Protein AF-A0A2D4SC69-F1 (afdb_monomer_lite)

Sequence (168 aa):
METDSQPELHLDPESLDPQALAPQTYHKVVSPALKVCADVAAERNDPTLAADMPSMLALVHVIEFFRELHDETDAEQEERLRQAAASACVMVLRESGLDDNATGQCLAALEAAYAQLATHDVFSSARYALTEAWDLLNQDRREPALETIKGAVVRIVMAIDAWQEKRH

Secondary structure (DSSP, 8-state):
------------TTT--TT-S-HHHIIIIIHHHHHHHHHHHHHTT-SSGGG-HHHHHHHHHHHHHHHHH-----HHHHHHHHTHHHHHHHHHHHHTT--HHHHHHHHHHHHHHHHHHHHTTTTGGGHHHHHHHHHHHHTT-HHHHHHHHHHHHHHHHHHHHHHHHTT-

Structure (mmCIF, N/CA/C/O backbone):
data_AF-A0A2D4SC69-F1
#
_entry.id   AF-A0A2D4SC69-F1
#
loop_
_atom_site.group_PDB
_atom_site.id
_atom_site.type_symbol
_atom_site.label_atom_id
_atom_site.label_alt_id
_atom_site.label_comp_id
_atom_site.label_asym_id
_atom_site.label_entity_id
_atom_site.label_seq_id
_atom_site.pdbx_PDB_ins_code
_atom_site.Cartn_x
_atom_site.Cartn_y
_atom_site.Cartn_z
_atom_site.occupancy
_atom_site.B_iso_or_equiv
_atom_site.auth_seq_id
_atom_site.auth_comp_id
_atom_site.auth_asym_id
_atom_site.auth_atom_id
_atom_site.pdbx_PDB_model_num
ATOM 1 N N . MET A 1 1 ? 21.414 -37.587 6.261 1.00 41.34 1 MET A N 1
ATOM 2 C CA . MET A 1 1 ? 21.523 -36.174 5.860 1.00 41.34 1 MET A CA 1
ATOM 3 C C . MET A 1 1 ? 20.093 -35.721 5.674 1.00 41.34 1 MET A C 1
ATOM 5 O O . MET A 1 1 ? 19.516 -35.951 4.622 1.00 41.34 1 MET A O 1
ATOM 9 N N . GLU A 1 2 ? 19.475 -35.309 6.775 1.00 37.25 2 GLU A N 1
ATOM 10 C CA . GLU A 1 2 ? 18.105 -34.804 6.786 1.00 37.25 2 GLU A CA 1
ATOM 11 C C . GLU A 1 2 ? 18.153 -33.415 6.153 1.00 37.25 2 GLU A C 1
ATOM 13 O O . GLU A 1 2 ? 18.742 -32.492 6.711 1.00 37.25 2 GLU A O 1
ATOM 18 N N . THR A 1 3 ? 17.658 -33.297 4.925 1.00 40.56 3 THR A N 1
ATOM 19 C CA . THR A 1 3 ? 17.346 -31.999 4.333 1.00 40.56 3 THR A CA 1
ATOM 20 C C . THR A 1 3 ? 16.084 -31.500 5.008 1.00 40.56 3 THR A C 1
ATOM 22 O O . THR A 1 3 ? 14.990 -31.990 4.744 1.00 40.56 3 THR A O 1
ATOM 25 N N . ASP A 1 4 ? 16.300 -30.568 5.926 1.00 41.34 4 ASP A N 1
ATOM 26 C CA . ASP A 1 4 ? 15.306 -29.716 6.556 1.00 41.34 4 ASP A CA 1
ATOM 27 C C . ASP A 1 4 ? 14.645 -28.879 5.447 1.00 41.34 4 ASP A C 1
ATOM 29 O O . ASP A 1 4 ? 15.191 -27.879 4.975 1.00 41.34 4 ASP A O 1
ATOM 33 N N . SER A 1 5 ? 13.529 -29.376 4.912 1.00 43.94 5 SER A N 1
ATOM 34 C CA . SER A 1 5 ? 12.699 -28.640 3.964 1.00 43.94 5 SER A CA 1
ATOM 35 C C . SER A 1 5 ? 12.002 -27.527 4.734 1.00 43.94 5 SER A C 1
ATOM 37 O O . SER A 1 5 ? 11.002 -27.760 5.412 1.00 43.94 5 SER A O 1
ATOM 39 N N . GLN A 1 6 ? 12.556 -26.319 4.647 1.00 42.53 6 GLN A N 1
ATOM 40 C CA . GLN A 1 6 ? 11.872 -25.107 5.082 1.00 42.53 6 GLN A CA 1
ATOM 41 C C . GLN A 1 6 ? 10.490 -25.060 4.408 1.00 42.53 6 GLN A C 1
ATOM 43 O O . GLN A 1 6 ? 10.406 -25.343 3.210 1.00 42.53 6 GLN A O 1
ATOM 48 N N . PRO A 1 7 ? 9.407 -24.727 5.130 1.00 40.19 7 PRO A N 1
ATOM 49 C CA . PRO A 1 7 ? 8.132 -24.486 4.486 1.00 40.19 7 PRO A CA 1
ATOM 50 C C . PRO A 1 7 ? 8.289 -23.205 3.667 1.00 40.19 7 PRO A C 1
ATOM 52 O O . PRO A 1 7 ? 8.353 -22.107 4.221 1.00 40.19 7 PRO A O 1
ATOM 55 N N . GLU A 1 8 ? 8.411 -23.346 2.348 1.00 43.16 8 GLU A N 1
ATOM 56 C CA . GLU A 1 8 ? 8.122 -22.250 1.434 1.00 43.16 8 GLU A CA 1
ATOM 57 C C . GLU A 1 8 ? 6.691 -21.820 1.760 1.00 43.16 8 GLU A C 1
ATOM 59 O O . GLU A 1 8 ? 5.743 -22.583 1.567 1.00 43.16 8 GLU A O 1
ATOM 64 N N . LEU A 1 9 ? 6.543 -20.631 2.344 1.00 41.53 9 LEU A N 1
ATOM 65 C CA . LEU A 1 9 ? 5.269 -19.937 2.502 1.00 41.53 9 LEU A CA 1
ATOM 66 C C . LEU A 1 9 ? 4.789 -19.551 1.097 1.00 41.53 9 LEU A C 1
ATOM 68 O O . LEU A 1 9 ? 4.778 -18.390 0.711 1.00 41.53 9 LEU A O 1
ATOM 72 N N . HIS A 1 10 ? 4.455 -20.555 0.290 1.00 44.06 10 HIS A N 1
ATOM 73 C CA . HIS A 1 10 ? 3.708 -20.370 -0.931 1.00 44.06 10 HIS A CA 1
ATOM 74 C C . HIS A 1 10 ? 2.288 -20.042 -0.489 1.00 44.06 10 HIS A C 1
ATOM 76 O O . HIS A 1 10 ? 1.506 -20.929 -0.149 1.00 44.06 10 HIS A O 1
ATOM 82 N N . LEU A 1 11 ? 1.991 -18.746 -0.412 1.00 52.28 11 LEU A N 1
ATOM 83 C CA . LEU A 1 11 ? 0.623 -18.277 -0.283 1.00 52.28 11 LEU A CA 1
ATOM 84 C C . LEU A 1 11 ? -0.142 -18.803 -1.493 1.00 52.28 11 LEU A C 1
ATOM 86 O O . LEU A 1 11 ? 0.149 -18.433 -2.631 1.00 52.28 11 LEU A O 1
ATOM 90 N N . ASP A 1 12 ? -1.073 -19.715 -1.240 1.00 57.56 12 ASP A N 1
ATOM 91 C CA . ASP A 1 12 ? -1.969 -20.212 -2.266 1.00 57.56 12 ASP A CA 1
ATOM 92 C C . ASP A 1 12 ? -2.923 -19.067 -2.646 1.00 57.56 12 ASP A C 1
ATOM 94 O O . ASP A 1 12 ? -3.719 -18.644 -1.798 1.00 57.56 12 ASP A O 1
ATOM 98 N N . PRO A 1 13 ? -2.872 -18.529 -3.878 1.00 56.97 13 PRO A N 1
ATOM 99 C CA . PRO A 1 13 ? -3.760 -17.451 -4.301 1.00 56.97 13 PRO A CA 1
ATOM 100 C C . PRO A 1 13 ? -5.245 -17.857 -4.275 1.00 56.97 13 PRO A C 1
ATOM 102 O O . PRO A 1 13 ? -6.112 -16.981 -4.319 1.00 56.97 13 PRO A O 1
ATOM 105 N N . GLU A 1 14 ? -5.573 -19.152 -4.198 1.00 55.75 14 GLU A N 1
ATOM 106 C CA . GLU A 1 14 ? -6.941 -19.640 -3.970 1.00 55.75 14 GLU A CA 1
ATOM 107 C C . GLU A 1 14 ? -7.416 -19.444 -2.520 1.00 55.75 14 GLU A C 1
ATOM 109 O O . GLU A 1 14 ? -8.617 -19.336 -2.277 1.00 55.75 14 GLU A O 1
ATOM 114 N N . SER A 1 15 ? -6.494 -19.360 -1.555 1.00 58.38 15 SER A N 1
ATOM 115 C CA . SER A 1 15 ? -6.802 -19.175 -0.127 1.00 58.38 15 SER A CA 1
ATOM 116 C C . SER A 1 15 ? -7.000 -17.713 0.287 1.00 58.38 15 SER A C 1
ATOM 118 O O . SER A 1 15 ? -7.529 -17.440 1.366 1.00 58.38 15 SER A O 1
ATOM 120 N N . LEU A 1 16 ? -6.599 -16.772 -0.571 1.00 60.94 16 LEU A N 1
ATOM 121 C CA . LEU A 1 16 ? -6.682 -15.338 -0.316 1.00 60.94 16 LEU A CA 1
ATOM 122 C C . LEU A 1 16 ? -8.053 -14.809 -0.758 1.00 60.94 16 LEU A C 1
ATOM 124 O O . LEU A 1 16 ? -8.309 -14.647 -1.952 1.00 60.94 16 LEU A O 1
ATOM 128 N N . ASP A 1 17 ? -8.929 -14.524 0.209 1.00 64.81 17 ASP A N 1
ATOM 129 C CA . ASP A 1 17 ? -10.219 -13.868 -0.025 1.00 64.81 17 ASP A CA 1
ATOM 130 C C . ASP A 1 17 ? -10.124 -12.360 0.301 1.00 64.81 17 ASP A C 1
ATOM 132 O O . ASP A 1 17 ? -10.029 -11.984 1.475 1.00 64.81 17 ASP A O 1
ATOM 136 N N . PRO A 1 18 ? -10.199 -11.464 -0.706 1.00 53.44 18 PRO A N 1
ATOM 137 C CA . PRO A 1 18 ? -10.179 -10.013 -0.503 1.00 53.44 18 PRO A CA 1
ATOM 138 C C . PRO A 1 18 ? -11.332 -9.492 0.371 1.00 53.44 18 PRO A C 1
ATOM 140 O O . PRO A 1 18 ? -11.241 -8.386 0.906 1.00 53.44 18 PRO A O 1
ATOM 143 N N . GLN A 1 19 ? -12.415 -10.266 0.520 1.00 60.69 19 GLN A N 1
ATOM 144 C CA . GLN A 1 19 ? -13.571 -9.947 1.364 1.00 60.69 19 GLN A CA 1
ATOM 145 C C . GLN A 1 19 ? -13.492 -10.559 2.768 1.00 60.69 19 GLN A C 1
ATOM 147 O O . GLN A 1 19 ? -14.420 -10.389 3.559 1.00 60.69 19 GLN A O 1
ATOM 152 N N . ALA A 1 20 ? -12.391 -11.232 3.113 1.00 75.88 20 ALA A N 1
ATOM 153 C CA . ALA A 1 20 ? -12.230 -11.840 4.427 1.00 75.88 20 ALA A CA 1
ATOM 154 C C . ALA A 1 20 ? -12.174 -10.794 5.554 1.00 75.88 20 ALA A C 1
ATOM 156 O O . ALA A 1 20 ? -12.596 -11.069 6.679 1.00 75.88 20 ALA A O 1
ATOM 157 N N . LEU A 1 21 ? -11.664 -9.592 5.280 1.00 84.69 21 LEU A N 1
ATOM 158 C CA . LEU A 1 21 ? -11.556 -8.534 6.283 1.00 84.69 21 LEU A CA 1
ATOM 159 C C . LEU A 1 21 ? -12.918 -7.969 6.684 1.00 84.69 21 LEU A C 1
ATOM 161 O O . LEU A 1 21 ? -13.789 -7.729 5.845 1.00 84.69 21 LEU A O 1
ATOM 165 N N . ALA A 1 22 ? -13.058 -7.640 7.969 1.00 88.06 22 ALA A N 1
ATOM 166 C CA . ALA A 1 22 ? -14.168 -6.831 8.444 1.00 88.06 22 ALA A CA 1
ATOM 167 C C . ALA A 1 22 ? -14.296 -5.557 7.577 1.00 88.06 22 ALA A C 1
ATOM 169 O O . ALA A 1 22 ? -13.291 -4.876 7.338 1.00 88.06 22 ALA A O 1
ATOM 170 N N . PRO A 1 23 ? -15.510 -5.173 7.129 1.00 88.50 23 PRO A N 1
ATOM 171 C CA . PRO A 1 23 ? -15.680 -4.068 6.182 1.00 88.50 23 PRO A CA 1
ATOM 172 C C . PRO A 1 23 ? -15.049 -2.751 6.643 1.00 88.50 23 PRO A C 1
ATOM 174 O O . PRO A 1 23 ? -14.522 -1.990 5.835 1.00 88.50 23 PRO A O 1
ATOM 177 N N . GLN A 1 24 ? -15.075 -2.477 7.950 1.00 88.94 24 GLN A N 1
ATOM 178 C CA . GLN A 1 24 ? -14.466 -1.275 8.520 1.00 88.94 24 GLN A CA 1
ATOM 179 C C . GLN A 1 24 ? -12.939 -1.292 8.371 1.00 88.94 24 GLN A C 1
ATOM 181 O O . GLN A 1 24 ? -12.364 -0.300 7.925 1.00 88.94 24 GLN A O 1
ATOM 186 N N . THR A 1 25 ? -12.301 -2.425 8.670 1.00 92.12 25 THR A N 1
ATOM 187 C CA . THR A 1 25 ? -10.857 -2.631 8.507 1.00 92.12 25 THR A CA 1
ATOM 188 C C . THR A 1 25 ? -10.464 -2.532 7.038 1.00 92.12 25 THR A C 1
ATOM 190 O O . THR A 1 25 ? -9.556 -1.775 6.696 1.00 92.12 25 THR A O 1
ATOM 193 N N . TYR A 1 26 ? -11.216 -3.177 6.141 1.00 93.06 26 TYR A N 1
ATOM 194 C CA . TYR A 1 26 ? -10.992 -3.073 4.698 1.00 93.06 26 TYR A CA 1
ATOM 195 C C . TYR A 1 26 ? -11.072 -1.622 4.195 1.00 93.06 26 TYR A C 1
ATOM 197 O O . TYR A 1 26 ? -10.166 -1.143 3.509 1.00 93.06 26 TYR A O 1
ATOM 205 N N . HIS A 1 27 ? -12.127 -0.887 4.562 1.00 91.62 27 HIS A N 1
ATOM 206 C CA . HIS A 1 27 ? -12.322 0.501 4.132 1.00 91.62 27 HIS A CA 1
ATOM 207 C C . HIS A 1 27 ? -11.320 1.491 4.728 1.00 91.62 27 HIS A C 1
ATOM 209 O O . HIS A 1 27 ? -11.201 2.607 4.221 1.00 91.62 27 HIS A O 1
ATOM 215 N N . LYS A 1 28 ? -10.613 1.099 5.786 1.00 93.12 28 LYS A N 1
ATOM 216 C CA . LYS A 1 28 ? -9.615 1.928 6.457 1.00 93.12 28 LYS A CA 1
ATOM 217 C C . LYS A 1 28 ? -8.189 1.610 6.011 1.00 93.12 28 LYS A C 1
ATOM 219 O O . LYS A 1 28 ? -7.402 2.530 5.845 1.00 93.12 28 LYS A O 1
ATOM 224 N N . VAL A 1 29 ? -7.867 0.335 5.797 1.00 94.75 29 VAL A N 1
ATOM 225 C CA . VAL A 1 29 ? -6.504 -0.129 5.494 1.00 94.75 29 VAL A CA 1
ATOM 226 C C . VAL A 1 29 ? -6.298 -0.329 3.992 1.00 94.75 29 VAL A C 1
ATOM 228 O O . VAL A 1 29 ? -5.374 0.230 3.411 1.00 94.75 29 VAL A O 1
ATOM 231 N N . VAL A 1 30 ? -7.176 -1.096 3.344 1.00 95.88 30 VAL A N 1
ATOM 232 C CA . VAL A 1 30 ? -6.940 -1.611 1.984 1.00 95.88 30 VAL A CA 1
ATOM 233 C C . VAL A 1 30 ? -7.525 -0.691 0.916 1.00 95.88 30 VAL A C 1
ATOM 235 O O . VAL A 1 30 ? -6.835 -0.274 -0.012 1.00 95.88 30 VAL A O 1
ATOM 238 N N . SER A 1 31 ? -8.799 -0.319 1.060 1.00 95.44 31 SER A N 1
ATOM 239 C CA . SER A 1 31 ? -9.522 0.498 0.080 1.00 95.44 31 SER A CA 1
ATOM 240 C C . SER A 1 31 ? -8.850 1.841 -0.264 1.00 95.44 31 SER A C 1
ATOM 242 O O . SER A 1 31 ? -8.764 2.145 -1.457 1.00 95.44 31 SER A O 1
ATOM 244 N N . PRO A 1 32 ? -8.375 2.661 0.700 1.00 96.81 32 PRO A N 1
ATOM 245 C CA . PRO A 1 32 ? -7.740 3.932 0.360 1.00 96.81 32 PRO A CA 1
ATOM 246 C C . PRO A 1 32 ? -6.384 3.732 -0.328 1.00 96.81 32 PRO A C 1
ATOM 248 O O . PRO A 1 32 ? -6.067 4.480 -1.252 1.00 96.81 32 PRO A O 1
ATOM 251 N N . ALA A 1 33 ? -5.622 2.705 0.065 1.00 97.62 33 ALA A N 1
ATOM 252 C CA . ALA A 1 33 ? -4.347 2.365 -0.558 1.00 97.62 33 ALA A CA 1
ATOM 253 C C . ALA A 1 33 ? -4.535 1.945 -2.023 1.00 97.62 33 ALA A C 1
ATOM 255 O O . ALA A 1 33 ? -3.883 2.502 -2.904 1.00 97.62 33 ALA A O 1
ATOM 256 N N . LEU A 1 34 ? -5.483 1.036 -2.290 1.00 96.75 34 LEU A N 1
ATOM 257 C CA . LEU A 1 34 ? -5.836 0.594 -3.643 1.00 96.75 34 LEU A CA 1
ATOM 258 C C . LEU A 1 34 ? -6.223 1.760 -4.544 1.00 96.75 34 LEU A C 1
ATOM 260 O O . LEU A 1 34 ? -5.674 1.904 -5.633 1.00 96.75 34 LEU A O 1
ATOM 264 N N . LYS A 1 35 ? -7.151 2.602 -4.072 1.00 96.75 35 LYS A N 1
ATOM 265 C CA . LYS A 1 35 ? -7.624 3.758 -4.832 1.00 96.75 35 LYS A CA 1
ATOM 266 C C . LYS A 1 35 ? -6.459 4.658 -5.235 1.00 96.75 35 LYS A C 1
ATOM 268 O O . LYS A 1 35 ? -6.291 4.958 -6.409 1.00 96.75 35 LYS A O 1
ATOM 273 N N . VAL A 1 36 ? -5.654 5.068 -4.259 1.00 98.06 36 VAL A N 1
ATOM 274 C CA . VAL A 1 36 ? -4.574 6.024 -4.501 1.00 98.06 36 VAL A CA 1
ATOM 275 C C . VAL A 1 36 ? -3.479 5.432 -5.384 1.00 98.06 36 VAL A C 1
ATOM 277 O O . VAL A 1 36 ? -2.988 6.124 -6.270 1.00 98.06 36 VAL A O 1
ATOM 280 N N . CYS A 1 37 ? -3.092 4.172 -5.176 1.00 97.88 37 CYS A N 1
ATOM 281 C CA . CYS A 1 37 ? -2.063 3.551 -6.009 1.00 97.88 37 CYS A CA 1
ATOM 282 C C . CYS A 1 37 ? -2.544 3.384 -7.454 1.00 97.88 37 CYS A C 1
ATOM 284 O O . CYS A 1 37 ? -1.773 3.638 -8.374 1.00 97.88 37 CYS A O 1
ATOM 286 N N . ALA A 1 38 ? -3.817 3.036 -7.668 1.00 96.12 38 ALA A N 1
ATOM 287 C CA . ALA A 1 38 ? -4.401 2.992 -9.006 1.00 96.12 38 ALA A CA 1
ATOM 288 C C . ALA A 1 38 ? -4.432 4.378 -9.673 1.00 96.12 38 ALA A C 1
ATOM 290 O O . ALA A 1 38 ? -4.071 4.492 -10.844 1.00 96.12 38 ALA A O 1
ATOM 291 N N . ASP A 1 39 ? -4.796 5.430 -8.929 1.00 96.00 39 ASP A N 1
ATOM 292 C CA . ASP A 1 39 ? -4.779 6.810 -9.428 1.00 96.00 39 ASP A CA 1
ATOM 293 C C . ASP A 1 39 ? -3.350 7.242 -9.824 1.00 96.00 39 ASP A C 1
ATOM 295 O O . ASP A 1 39 ? -3.149 7.814 -10.894 1.00 96.00 39 ASP A O 1
ATOM 299 N N . VAL A 1 40 ? -2.339 6.928 -9.003 1.00 96.75 40 VAL A N 1
ATOM 300 C CA . VAL A 1 40 ? -0.930 7.257 -9.292 1.00 96.75 40 VAL A CA 1
ATOM 301 C C . VAL A 1 40 ? -0.385 6.463 -10.484 1.00 96.75 40 VAL A C 1
ATOM 303 O O . VAL A 1 40 ? 0.307 7.041 -11.321 1.00 96.75 40 VAL A O 1
ATOM 306 N N . ALA A 1 41 ? -0.722 5.176 -10.609 1.00 95.69 41 ALA A N 1
ATOM 307 C CA . ALA A 1 41 ? -0.351 4.373 -11.776 1.00 95.69 41 ALA A CA 1
ATOM 308 C C . ALA A 1 41 ? -0.929 4.966 -13.073 1.00 95.69 41 ALA A C 1
ATOM 310 O O . ALA A 1 41 ? -0.214 5.143 -14.061 1.00 95.69 41 ALA A O 1
ATOM 311 N N . ALA A 1 42 ? -2.203 5.376 -13.048 1.00 93.81 42 ALA A N 1
ATOM 312 C CA . ALA A 1 42 ? -2.840 6.034 -14.186 1.00 93.81 42 ALA A CA 1
ATOM 313 C C . ALA A 1 42 ? -2.153 7.365 -14.554 1.00 93.81 42 ALA A C 1
ATOM 315 O O . ALA A 1 42 ? -1.965 7.666 -15.734 1.00 93.81 42 ALA A O 1
ATOM 316 N N . GLU A 1 43 ? -1.723 8.151 -13.561 1.00 93.94 43 GLU A N 1
ATOM 317 C CA . GLU A 1 43 ? -0.967 9.398 -13.771 1.00 93.94 43 GLU A CA 1
ATOM 318 C C . GLU A 1 43 ? 0.425 9.172 -14.383 1.00 93.94 43 GLU A C 1
ATOM 320 O O . GLU A 1 43 ? 0.971 10.072 -15.027 1.00 93.94 43 GLU A O 1
ATOM 325 N N . ARG A 1 44 ? 0.989 7.969 -14.234 1.00 90.81 44 ARG A N 1
ATOM 326 C CA . ARG A 1 44 ? 2.283 7.567 -14.809 1.00 90.81 44 ARG A CA 1
ATOM 327 C C . ARG A 1 44 ? 2.190 7.045 -16.245 1.00 90.81 44 ARG A C 1
ATOM 329 O O . ARG A 1 44 ? 3.220 6.750 -16.845 1.00 90.81 44 ARG A O 1
ATOM 336 N N . ASN A 1 45 ? 0.999 7.087 -16.849 1.00 85.75 45 ASN A N 1
ATOM 337 C CA . ASN A 1 45 ? 0.663 6.563 -18.181 1.00 85.75 45 ASN A CA 1
ATOM 338 C C . ASN A 1 45 ? 0.584 5.033 -18.268 1.00 85.75 45 ASN A C 1
ATOM 340 O O . ASN A 1 45 ? 0.554 4.496 -19.379 1.00 85.75 45 ASN A O 1
ATOM 344 N N . ASP A 1 46 ? 0.491 4.337 -17.136 1.00 79.75 46 ASP A N 1
ATOM 345 C CA . ASP A 1 46 ? 0.197 2.911 -17.127 1.00 79.75 46 ASP A CA 1
ATOM 346 C C . ASP A 1 46 ? -1.322 2.678 -17.128 1.00 79.75 46 ASP A C 1
ATOM 348 O O . ASP A 1 46 ? -2.056 3.296 -16.353 1.00 79.75 46 ASP A O 1
ATOM 352 N N . PRO A 1 47 ? -1.843 1.792 -17.999 1.00 76.44 47 PRO A N 1
ATOM 353 C CA . PRO A 1 47 ? -3.285 1.624 -18.177 1.00 76.44 47 PRO A CA 1
ATOM 354 C C . PRO A 1 47 ? -3.964 0.960 -16.973 1.00 76.44 47 PRO A C 1
ATOM 356 O O . PRO A 1 47 ? -5.184 1.029 -16.843 1.00 76.44 47 PRO A O 1
ATOM 359 N N . THR A 1 48 ? -3.190 0.280 -16.123 1.00 88.38 48 THR A N 1
ATOM 360 C CA . THR A 1 48 ? -3.679 -0.448 -14.950 1.00 88.38 48 THR A CA 1
ATOM 361 C C . THR A 1 48 ? -2.628 -0.420 -13.851 1.00 88.38 48 THR A C 1
ATOM 363 O O . THR A 1 48 ? -1.434 -0.387 -14.143 1.00 88.38 48 THR A O 1
ATOM 366 N N . LEU A 1 49 ? -3.064 -0.530 -12.595 1.00 93.31 49 LEU A N 1
ATOM 367 C CA . LEU A 1 49 ? -2.153 -0.667 -11.459 1.00 93.31 49 LEU A CA 1
ATOM 368 C C . LEU A 1 49 ? -1.212 -1.874 -11.615 1.00 93.31 49 LEU A C 1
ATOM 370 O O . LEU A 1 49 ? -0.030 -1.762 -11.318 1.00 93.31 49 LEU A O 1
ATOM 374 N N . ALA A 1 50 ? -1.700 -2.991 -12.166 1.00 93.69 50 ALA A N 1
ATOM 375 C CA . ALA A 1 50 ? -0.893 -4.193 -12.387 1.00 93.69 50 ALA A CA 1
ATOM 376 C C . ALA A 1 50 ? 0.291 -3.976 -13.354 1.00 93.69 50 ALA A C 1
ATOM 378 O O . ALA A 1 50 ? 1.248 -4.747 -13.324 1.00 93.69 50 ALA A O 1
ATOM 379 N N . ALA A 1 51 ? 0.231 -2.947 -14.207 1.00 91.75 51 ALA A N 1
ATOM 380 C CA . ALA A 1 51 ? 1.294 -2.612 -15.153 1.00 91.75 51 ALA A CA 1
ATOM 381 C C . ALA A 1 51 ? 2.390 -1.709 -14.549 1.00 91.75 51 ALA A C 1
ATOM 383 O O . ALA A 1 51 ? 3.509 -1.707 -15.058 1.00 91.75 51 ALA A O 1
ATOM 384 N N . ASP A 1 52 ? 2.113 -1.003 -13.446 1.00 95.19 52 ASP A N 1
ATOM 385 C CA . ASP A 1 52 ? 3.059 -0.082 -12.802 1.00 95.19 52 ASP A CA 1
ATOM 386 C C . ASP A 1 52 ? 3.662 -0.706 -11.535 1.00 95.19 52 ASP A C 1
ATOM 388 O O . ASP A 1 52 ? 3.142 -0.578 -10.421 1.00 95.19 52 ASP A O 1
ATOM 392 N N . MET A 1 53 ? 4.791 -1.399 -11.704 1.00 94.38 53 MET A N 1
ATOM 393 C CA . MET A 1 53 ? 5.488 -2.107 -10.621 1.00 94.38 53 MET A CA 1
ATOM 394 C C . MET A 1 53 ? 5.817 -1.218 -9.403 1.00 94.38 53 MET A C 1
ATOM 396 O O . MET A 1 53 ? 5.550 -1.648 -8.278 1.00 94.38 53 MET A O 1
ATOM 400 N N . PRO A 1 54 ? 6.354 0.011 -9.558 1.00 96.38 54 PRO A N 1
ATOM 401 C CA . PRO A 1 54 ? 6.514 0.945 -8.443 1.00 96.38 54 PRO A CA 1
ATOM 402 C C . PRO A 1 54 ? 5.226 1.215 -7.657 1.00 96.38 54 PRO A C 1
ATOM 404 O O . PRO A 1 54 ? 5.269 1.235 -6.425 1.00 96.38 54 PRO A O 1
ATOM 407 N N . SER A 1 55 ? 4.080 1.368 -8.327 1.00 97.62 55 SER A N 1
ATOM 408 C CA . SER A 1 55 ? 2.796 1.578 -7.646 1.00 97.62 55 SER A CA 1
ATOM 409 C C . SER A 1 55 ? 2.256 0.305 -6.991 1.00 97.62 55 SER A C 1
ATOM 411 O O . SER A 1 55 ? 1.690 0.388 -5.903 1.00 97.62 55 SER A O 1
ATOM 413 N N . MET A 1 56 ? 2.490 -0.880 -7.568 1.00 97.62 56 MET A N 1
ATOM 414 C CA . MET A 1 56 ? 2.203 -2.161 -6.898 1.00 97.62 56 MET A CA 1
ATOM 415 C C . MET A 1 56 ? 3.024 -2.330 -5.611 1.00 97.62 56 MET A C 1
ATOM 417 O O . MET A 1 56 ? 2.504 -2.751 -4.581 1.00 97.62 56 MET A O 1
ATOM 421 N N . LEU A 1 57 ? 4.303 -1.953 -5.628 1.00 98.00 57 LEU A N 1
ATOM 422 C CA . LEU A 1 57 ? 5.162 -1.996 -4.441 1.00 98.00 57 LEU A CA 1
ATOM 423 C C . LEU A 1 57 ? 4.765 -0.937 -3.403 1.00 98.00 57 LEU A C 1
ATOM 425 O O . LEU A 1 57 ? 4.826 -1.196 -2.199 1.00 98.00 57 LEU A O 1
ATOM 429 N N . ALA A 1 58 ? 4.316 0.238 -3.853 1.00 98.06 58 ALA A N 1
ATOM 430 C CA . ALA A 1 58 ? 3.744 1.248 -2.972 1.00 98.06 58 ALA A CA 1
ATOM 431 C C . ALA A 1 58 ? 2.446 0.757 -2.309 1.00 98.06 58 ALA A C 1
ATOM 433 O O . ALA A 1 58 ? 2.271 0.982 -1.112 1.00 98.06 58 ALA A O 1
ATOM 434 N N . LEU A 1 59 ? 1.583 0.037 -3.037 1.00 98.38 59 LEU A N 1
ATOM 435 C CA . LEU A 1 59 ? 0.372 -0.580 -2.488 1.00 98.38 59 LEU A CA 1
ATOM 436 C C . LEU A 1 59 ? 0.705 -1.522 -1.327 1.00 98.38 59 LEU A C 1
ATOM 438 O O . LEU A 1 59 ? 0.126 -1.378 -0.248 1.00 98.38 59 LEU A O 1
ATOM 442 N N . VAL A 1 60 ? 1.659 -2.440 -1.532 1.00 98.06 60 VAL A N 1
ATOM 443 C CA . VAL A 1 60 ? 2.134 -3.353 -0.478 1.00 98.06 60 VAL A CA 1
ATOM 444 C C . VAL A 1 60 ? 2.607 -2.555 0.734 1.00 98.06 60 VAL A C 1
ATOM 446 O O . VAL A 1 60 ? 2.156 -2.806 1.849 1.00 98.06 60 VAL A O 1
ATOM 449 N N . HIS A 1 61 ? 3.453 -1.544 0.518 1.00 98.31 61 HIS A N 1
ATOM 450 C CA . HIS A 1 61 ? 4.003 -0.755 1.615 1.00 98.31 61 HIS A CA 1
ATOM 451 C C . HIS A 1 61 ? 2.930 -0.029 2.434 1.00 98.31 61 HIS A C 1
ATOM 453 O O . HIS A 1 61 ? 2.974 -0.055 3.661 1.00 98.31 61 HIS A O 1
ATOM 459 N N . VAL A 1 62 ? 1.967 0.623 1.775 1.00 98.44 62 VAL A N 1
ATOM 460 C CA . VAL A 1 62 ? 0.913 1.376 2.471 1.00 98.44 62 VAL A CA 1
ATOM 461 C C . VAL A 1 62 ? 0.030 0.440 3.295 1.00 98.44 62 VAL A C 1
ATOM 463 O O . VAL A 1 62 ? -0.280 0.765 4.440 1.00 98.44 62 VAL A O 1
ATOM 466 N N . ILE A 1 63 ? -0.346 -0.721 2.748 1.00 97.88 63 ILE A N 1
ATOM 467 C CA . ILE A 1 63 ? -1.169 -1.702 3.469 1.00 97.88 63 ILE A CA 1
ATOM 468 C C . ILE A 1 63 ? -0.410 -2.263 4.674 1.00 97.88 63 ILE A C 1
ATOM 470 O O . ILE A 1 63 ? -0.973 -2.295 5.766 1.00 97.88 63 ILE A O 1
ATOM 474 N N . GLU A 1 64 ? 0.859 -2.645 4.511 1.00 97.25 64 GLU A N 1
ATOM 475 C CA . GLU A 1 64 ? 1.688 -3.125 5.625 1.00 97.25 64 GLU A CA 1
ATOM 476 C C . GLU A 1 64 ? 1.855 -2.057 6.710 1.00 97.25 64 GLU A C 1
ATOM 478 O O . GLU A 1 64 ? 1.688 -2.336 7.895 1.00 97.25 64 GLU A O 1
ATOM 483 N N . PHE A 1 65 ? 2.100 -0.808 6.314 1.00 97.81 65 PHE A N 1
ATOM 484 C CA . PHE A 1 65 ? 2.244 0.295 7.256 1.00 97.81 65 PHE A CA 1
ATOM 485 C C . PHE A 1 65 ? 0.949 0.561 8.036 1.00 97.81 65 PHE A C 1
ATOM 487 O O . PHE A 1 65 ? 0.968 0.753 9.249 1.00 97.81 65 PHE A O 1
ATOM 494 N N . PHE A 1 66 ? -0.203 0.552 7.363 1.00 97.75 66 PHE A N 1
ATOM 495 C CA . PHE A 1 66 ? -1.496 0.719 8.026 1.00 97.75 66 PHE A CA 1
ATOM 496 C C . PHE A 1 66 ? -1.885 -0.483 8.878 1.00 97.75 66 PHE A C 1
ATOM 498 O O . PHE A 1 66 ? -2.486 -0.286 9.931 1.00 97.75 66 PHE A O 1
ATOM 505 N N . ARG A 1 67 ? -1.506 -1.702 8.484 1.00 95.69 67 ARG A N 1
ATOM 506 C CA . ARG A 1 67 ? -1.637 -2.890 9.330 1.00 95.69 67 ARG A CA 1
ATOM 507 C C . ARG A 1 67 ? -0.870 -2.715 10.637 1.00 95.69 67 ARG A C 1
ATOM 509 O O . ARG A 1 67 ? -1.435 -2.983 11.687 1.00 95.69 67 ARG A O 1
ATOM 516 N N . GLU A 1 68 ? 0.378 -2.252 10.589 1.00 95.50 68 GLU A N 1
ATOM 517 C CA . GLU A 1 68 ? 1.189 -2.022 11.796 1.00 95.50 68 GLU A CA 1
ATOM 518 C C . GLU A 1 68 ? 0.580 -0.976 12.743 1.00 95.50 68 GLU A C 1
ATOM 520 O O . GLU A 1 68 ? 0.782 -1.044 13.954 1.00 95.50 68 GLU A O 1
ATOM 525 N N . LEU A 1 69 ? -0.172 -0.012 12.204 1.00 95.19 69 LEU A N 1
ATOM 526 C CA . LEU A 1 69 ? -0.872 1.013 12.983 1.00 95.19 69 LEU A CA 1
ATOM 527 C C . LEU A 1 69 ? -2.284 0.603 13.424 1.00 95.19 69 LEU A C 1
ATOM 529 O O . LEU A 1 69 ? -2.916 1.320 14.209 1.00 95.19 69 LEU A O 1
ATOM 533 N N . HIS A 1 70 ? -2.805 -0.501 12.897 1.00 92.56 70 HIS A N 1
ATOM 534 C CA . HIS A 1 70 ? -4.132 -0.992 13.210 1.00 92.56 70 HIS A CA 1
ATOM 535 C C . HIS A 1 70 ? -4.079 -1.941 14.407 1.00 92.56 70 HIS A C 1
ATOM 537 O O . HIS A 1 70 ? -3.495 -3.017 14.339 1.00 92.56 70 HIS A O 1
ATOM 543 N N . ASP A 1 71 ? -4.719 -1.534 15.500 1.00 90.06 71 ASP A N 1
ATOM 544 C CA . ASP A 1 71 ? -4.852 -2.345 16.710 1.00 90.06 71 ASP A CA 1
ATOM 545 C C . ASP A 1 71 ? -6.027 -3.324 16.557 1.00 90.06 71 ASP A C 1
ATOM 547 O O . ASP A 1 71 ? -7.153 -3.033 16.967 1.00 90.06 71 ASP A O 1
ATOM 551 N N . GLU A 1 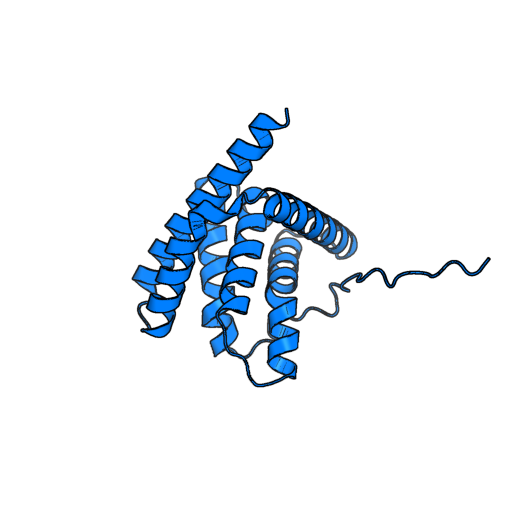72 ? -5.780 -4.449 15.880 1.00 90.50 72 GLU A N 1
ATOM 552 C CA . GLU A 1 72 ? -6.735 -5.557 15.788 1.00 90.50 72 GLU A CA 1
ATOM 553 C C . GLU A 1 72 ? -6.563 -6.502 16.981 1.00 90.50 72 GLU A C 1
ATOM 555 O O . GLU A 1 72 ? -5.464 -6.962 17.280 1.00 90.50 72 GLU A O 1
ATOM 560 N N . THR A 1 73 ? -7.669 -6.797 17.662 1.00 88.12 73 THR A N 1
ATOM 561 C CA . THR A 1 73 ? -7.687 -7.621 18.883 1.00 88.12 73 THR A CA 1
ATOM 562 C C . THR A 1 73 ? -8.293 -9.001 18.654 1.00 88.12 73 THR A C 1
ATOM 564 O O . THR A 1 73 ? -8.106 -9.902 19.475 1.00 88.12 73 THR A O 1
ATOM 567 N N . ASP A 1 74 ? -9.011 -9.182 17.545 1.00 92.19 74 ASP A N 1
ATOM 568 C CA . ASP A 1 74 ? -9.518 -10.474 17.115 1.00 92.19 74 ASP A CA 1
ATOM 569 C C . ASP A 1 74 ? -8.449 -11.235 16.317 1.00 92.19 74 ASP A C 1
ATOM 571 O O . ASP A 1 74 ? -7.984 -10.777 15.277 1.00 92.19 74 ASP A O 1
ATOM 575 N N . ALA A 1 75 ? -8.062 -12.422 16.793 1.00 90.00 75 ALA A N 1
ATOM 576 C CA . ALA A 1 75 ? -6.962 -13.191 16.206 1.00 90.00 75 ALA A CA 1
ATOM 577 C C . ALA A 1 75 ? -7.232 -13.646 14.757 1.00 90.00 75 ALA A C 1
ATOM 579 O O . ALA A 1 75 ? -6.295 -13.804 13.975 1.00 90.00 75 ALA A O 1
ATOM 580 N N . GLU A 1 76 ? -8.497 -13.869 14.390 1.00 89.19 76 GLU A N 1
ATOM 581 C CA . GLU A 1 76 ? -8.868 -14.254 13.026 1.00 89.19 76 GLU A CA 1
ATOM 582 C C . GLU A 1 76 ? -8.776 -13.051 12.081 1.00 89.19 76 GLU A C 1
ATOM 584 O O . GLU A 1 76 ? -8.233 -13.167 10.980 1.00 89.19 76 GLU A O 1
ATOM 589 N N . GLN A 1 77 ? -9.253 -11.881 12.513 1.00 90.31 77 GLN A N 1
ATOM 590 C CA . GLN A 1 77 ? -9.080 -10.637 11.764 1.00 90.31 77 GLN A CA 1
ATOM 591 C C . GLN A 1 77 ? -7.614 -10.217 11.667 1.00 90.31 77 GLN A C 1
ATOM 593 O O . GLN A 1 77 ? -7.196 -9.753 10.609 1.00 90.31 77 GLN A O 1
ATOM 598 N N . GLU A 1 78 ? -6.820 -10.418 12.719 1.00 92.00 78 GLU A N 1
ATOM 599 C CA . GLU A 1 78 ? -5.392 -10.109 12.706 1.00 92.00 78 GLU A CA 1
ATOM 600 C C . GLU A 1 78 ? -4.670 -10.930 11.628 1.00 92.00 78 GLU A C 1
ATOM 602 O O . GLU A 1 78 ? -3.900 -10.382 10.838 1.00 92.00 78 GLU A O 1
ATOM 607 N N . GLU A 1 79 ? -4.959 -12.230 11.538 1.00 90.25 79 GLU A N 1
ATOM 608 C CA . GLU A 1 79 ? -4.370 -13.096 10.516 1.00 90.25 79 GLU A CA 1
ATOM 609 C C . GLU A 1 79 ? -4.797 -12.686 9.100 1.00 90.25 79 GLU A C 1
ATOM 611 O O . GLU A 1 79 ? -3.963 -12.567 8.203 1.00 90.25 79 GLU A O 1
ATOM 616 N N . ARG A 1 80 ? -6.078 -12.367 8.900 1.00 91.69 80 ARG A N 1
ATOM 617 C CA . ARG A 1 80 ? -6.568 -11.838 7.616 1.00 91.69 80 ARG A CA 1
ATOM 618 C C . ARG A 1 80 ? -5.904 -10.514 7.252 1.00 91.69 80 ARG A C 1
ATOM 620 O O . ARG A 1 80 ? -5.614 -10.263 6.085 1.00 91.69 80 ARG A O 1
ATOM 627 N N . LEU A 1 81 ? -5.632 -9.672 8.244 1.00 92.44 81 LEU A N 1
ATOM 628 C CA . LEU A 1 81 ? -4.961 -8.398 8.041 1.00 92.44 81 LEU A CA 1
ATOM 629 C C . LEU A 1 81 ? -3.490 -8.578 7.662 1.00 92.44 81 LEU A C 1
ATOM 631 O O . LEU A 1 81 ? -3.003 -7.837 6.811 1.00 92.44 81 LEU A O 1
ATOM 635 N N . ARG A 1 82 ? -2.798 -9.587 8.207 1.00 92.31 82 ARG A N 1
ATOM 636 C CA . ARG A 1 82 ? -1.445 -9.975 7.756 1.00 92.31 82 ARG A CA 1
ATOM 637 C C . ARG A 1 82 ? -1.415 -10.395 6.289 1.00 92.31 82 ARG A C 1
ATOM 639 O O . ARG A 1 82 ? -0.411 -10.192 5.623 1.00 92.31 82 ARG A O 1
ATOM 646 N N . GLN A 1 83 ? -2.517 -10.930 5.773 1.00 92.69 83 GLN A N 1
ATOM 647 C CA . GLN A 1 83 ? -2.639 -11.361 4.380 1.00 92.69 83 GLN A CA 1
ATOM 648 C C . GLN A 1 83 ? -3.198 -10.265 3.455 1.00 92.69 83 GLN A C 1
ATOM 650 O O . GLN A 1 83 ? -3.361 -10.489 2.253 1.00 92.69 83 GLN A O 1
ATOM 655 N N . ALA A 1 84 ? -3.503 -9.074 3.982 1.00 94.00 84 ALA A N 1
ATOM 656 C CA . ALA A 1 84 ? -4.224 -8.035 3.253 1.00 94.00 84 ALA A CA 1
ATOM 657 C C . ALA A 1 84 ? -3.450 -7.498 2.041 1.00 94.00 84 ALA A C 1
ATOM 659 O O . ALA A 1 84 ? -4.041 -7.303 0.979 1.00 94.00 84 ALA A O 1
ATOM 660 N N . ALA A 1 85 ? -2.138 -7.281 2.178 1.00 95.38 85 ALA A N 1
ATOM 661 C CA . ALA A 1 85 ? -1.306 -6.776 1.088 1.00 95.38 85 ALA A CA 1
ATOM 662 C C . ALA A 1 85 ? -1.221 -7.789 -0.064 1.00 95.38 85 ALA A C 1
ATOM 664 O O . ALA A 1 85 ? -1.447 -7.431 -1.223 1.00 95.38 85 ALA A O 1
ATOM 665 N N . ALA A 1 86 ? -0.981 -9.063 0.262 1.00 93.75 86 ALA A N 1
ATOM 666 C CA . ALA A 1 86 ? -0.955 -10.153 -0.708 1.00 93.75 86 ALA A CA 1
ATOM 667 C C . ALA A 1 86 ? -2.315 -10.323 -1.402 1.00 93.75 86 ALA A C 1
ATOM 669 O O . ALA A 1 86 ? -2.384 -10.362 -2.629 1.00 93.75 86 ALA A O 1
ATOM 670 N N . SER A 1 87 ? -3.409 -10.321 -0.633 1.00 93.00 87 SER A N 1
ATOM 671 C CA . SER A 1 87 ? -4.778 -10.427 -1.159 1.00 93.00 87 SER A CA 1
ATOM 672 C C . SER A 1 87 ? -5.119 -9.278 -2.112 1.00 93.00 87 SER A C 1
ATOM 674 O O . SER A 1 87 ? -5.690 -9.504 -3.180 1.00 93.00 87 SER A O 1
ATOM 676 N N . ALA A 1 88 ? -4.732 -8.046 -1.766 1.00 94.62 88 ALA A N 1
ATOM 677 C CA . ALA A 1 88 ? -4.917 -6.880 -2.625 1.00 94.62 88 ALA A CA 1
ATOM 678 C C . ALA A 1 88 ? -4.114 -7.000 -3.931 1.00 94.62 88 ALA A C 1
ATOM 680 O O . ALA A 1 88 ? -4.645 -6.709 -5.002 1.00 94.62 88 ALA A O 1
ATOM 681 N N . CYS A 1 89 ? -2.870 -7.483 -3.867 1.00 94.88 89 CYS A N 1
ATOM 682 C CA . CYS A 1 89 ? -2.057 -7.719 -5.060 1.00 94.88 89 CYS A CA 1
ATOM 683 C C . CYS A 1 89 ? -2.663 -8.802 -5.957 1.00 94.88 89 CYS A C 1
ATOM 685 O O . CYS A 1 89 ? -2.778 -8.591 -7.160 1.00 94.88 89 CYS A O 1
ATOM 687 N N . VAL A 1 90 ? -3.102 -9.930 -5.387 1.00 93.62 90 VAL A N 1
ATOM 688 C CA . VAL A 1 90 ? -3.773 -11.005 -6.136 1.00 93.62 90 VAL A CA 1
ATOM 689 C C . VAL A 1 90 ? -5.032 -10.495 -6.825 1.00 93.62 90 VAL A C 1
ATOM 691 O O . VAL A 1 90 ? -5.247 -10.804 -7.995 1.00 93.62 90 VAL A O 1
ATOM 694 N N . MET A 1 91 ? -5.838 -9.684 -6.139 1.00 92.31 91 MET A N 1
ATOM 695 C CA . MET A 1 91 ? -7.026 -9.070 -6.728 1.00 92.31 91 MET A CA 1
ATOM 696 C C . MET A 1 91 ? -6.667 -8.221 -7.956 1.00 92.31 91 MET A C 1
ATOM 698 O O . MET A 1 91 ? -7.221 -8.441 -9.030 1.00 92.31 91 MET A O 1
ATOM 702 N N . VAL A 1 92 ? -5.688 -7.319 -7.830 1.00 94.38 92 VAL A N 1
ATOM 703 C CA . VAL A 1 92 ? -5.239 -6.447 -8.932 1.00 94.38 92 VAL A CA 1
ATOM 704 C C . VAL A 1 92 ? -4.648 -7.252 -10.098 1.00 94.38 92 VAL A C 1
ATOM 706 O O . VAL A 1 92 ? -4.933 -6.970 -11.263 1.00 94.38 92 VAL A O 1
ATOM 709 N N . LEU A 1 93 ? -3.845 -8.277 -9.806 1.00 93.19 93 LEU A N 1
ATOM 710 C CA . LEU A 1 93 ? -3.229 -9.140 -10.817 1.00 93.19 93 LEU A CA 1
ATOM 711 C C . LEU A 1 93 ? -4.282 -9.961 -11.577 1.00 93.19 93 LEU A C 1
ATOM 713 O O . LEU A 1 93 ? -4.245 -10.008 -12.808 1.00 93.19 93 LEU A O 1
ATOM 717 N N . ARG A 1 94 ? -5.266 -10.539 -10.880 1.00 91.25 94 ARG A N 1
ATOM 718 C CA . ARG A 1 94 ? -6.376 -11.275 -11.507 1.00 91.25 94 ARG A CA 1
ATOM 719 C C . ARG A 1 94 ? -7.253 -10.367 -12.368 1.00 91.25 94 ARG A C 1
ATOM 721 O O . ARG A 1 94 ? -7.637 -10.760 -13.467 1.00 91.25 94 ARG A O 1
ATOM 728 N N . GLU A 1 95 ? -7.522 -9.139 -11.924 1.00 90.44 95 GLU A N 1
ATOM 729 C CA . GLU A 1 95 ? -8.268 -8.147 -12.714 1.00 90.44 95 GLU A CA 1
ATOM 730 C C . GLU A 1 95 ? -7.558 -7.771 -14.0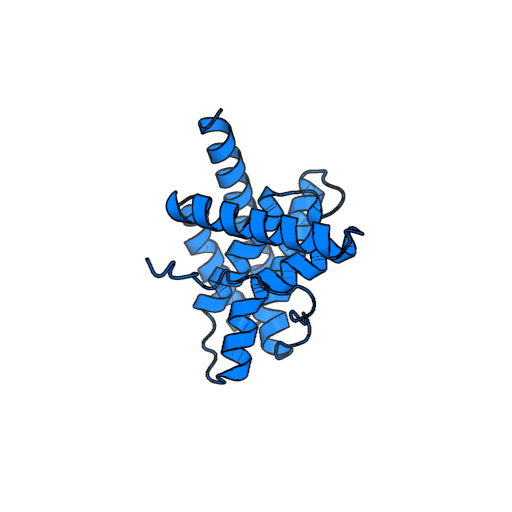25 1.00 90.44 95 GLU A C 1
ATOM 732 O O 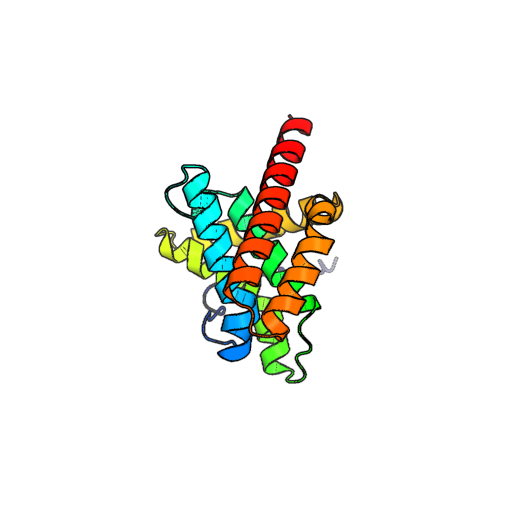. GLU A 1 95 ? -8.221 -7.424 -15.003 1.00 90.44 95 GLU A O 1
ATOM 737 N N . SER A 1 96 ? -6.229 -7.904 -14.089 1.00 89.12 96 SER A N 1
ATOM 738 C CA . SER A 1 96 ? -5.460 -7.699 -15.326 1.00 89.12 96 SER A CA 1
ATOM 739 C C . SER A 1 96 ? -5.542 -8.865 -16.327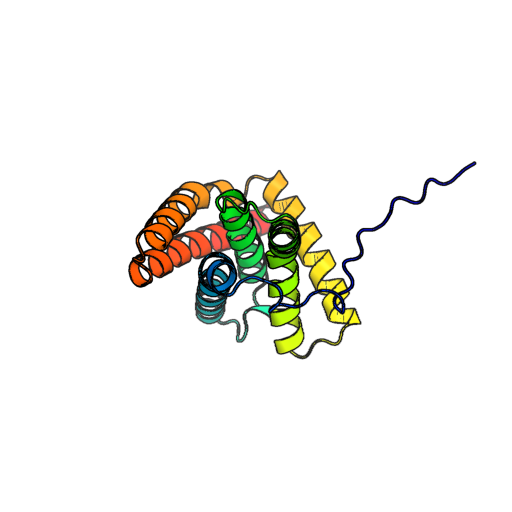 1.00 89.12 96 SER A C 1
ATOM 741 O O . SER A 1 96 ? -5.049 -8.750 -17.450 1.00 89.12 96 SER A O 1
ATOM 743 N N . GLY A 1 97 ? -6.199 -9.971 -15.955 1.00 89.44 97 GLY A N 1
ATOM 744 C CA . GLY A 1 97 ? -6.395 -11.147 -16.805 1.00 89.44 97 GLY A CA 1
ATOM 745 C C . GLY A 1 97 ? -5.290 -12.202 -16.706 1.00 89.44 97 GLY A C 1
ATOM 746 O O . GLY A 1 97 ? -5.220 -13.076 -17.571 1.00 89.44 97 GLY A O 1
ATOM 747 N N . LEU A 1 98 ? -4.432 -12.134 -15.683 1.00 88.12 98 LEU A N 1
ATOM 748 C CA . LEU A 1 98 ? -3.455 -13.186 -15.400 1.00 88.12 98 LEU A CA 1
ATOM 749 C C . LEU A 1 98 ? -4.155 -14.454 -14.898 1.00 88.12 98 LEU A C 1
ATOM 751 O O . LEU A 1 98 ? -5.101 -14.388 -14.113 1.00 88.12 98 LEU A O 1
ATOM 755 N N . ASP A 1 99 ? -3.663 -15.614 -15.337 1.00 91.56 99 ASP A N 1
ATOM 756 C CA . ASP A 1 99 ? -4.058 -16.896 -14.752 1.00 91.56 99 ASP A CA 1
ATOM 757 C C . ASP A 1 99 ? -3.451 -17.084 -13.349 1.00 91.56 99 ASP A C 1
ATOM 759 O O . ASP A 1 99 ? -2.603 -16.303 -12.906 1.00 91.56 99 ASP A O 1
ATOM 763 N N . ASP A 1 100 ? -3.892 -18.111 -12.622 1.00 86.88 100 ASP A N 1
ATOM 764 C CA . ASP A 1 100 ? -3.480 -18.320 -11.228 1.00 86.88 100 ASP A CA 1
ATOM 765 C C . ASP A 1 100 ? -1.981 -18.615 -11.078 1.00 86.88 100 ASP A C 1
ATOM 767 O O . ASP A 1 100 ? -1.358 -18.176 -10.110 1.00 86.88 100 ASP A O 1
ATOM 771 N N . ASN A 1 101 ? -1.369 -19.297 -12.051 1.00 90.00 101 ASN A N 1
ATOM 772 C CA . ASN A 1 101 ? 0.063 -19.591 -12.015 1.00 90.00 101 ASN A CA 1
ATOM 773 C C . ASN A 1 101 ? 0.883 -18.311 -12.226 1.00 90.00 101 ASN A C 1
ATOM 775 O O . ASN A 1 101 ? 1.793 -18.016 -11.452 1.00 90.00 101 ASN A O 1
ATOM 779 N N . ALA A 1 102 ? 0.529 -17.515 -13.237 1.00 91.00 102 ALA A N 1
ATOM 780 C CA . ALA A 1 102 ? 1.154 -16.220 -13.477 1.00 91.00 102 ALA A CA 1
ATOM 781 C C . ALA A 1 102 ? 0.941 -15.266 -12.289 1.00 91.00 102 ALA A C 1
ATOM 783 O O . ALA A 1 102 ? 1.881 -14.597 -11.864 1.00 91.00 102 ALA A O 1
ATOM 784 N N . THR A 1 103 ? -0.256 -15.265 -11.697 1.00 92.19 103 THR A N 1
ATOM 785 C CA . THR A 1 103 ? -0.575 -14.482 -10.496 1.00 92.19 103 THR A CA 1
ATOM 786 C C . THR A 1 103 ? 0.327 -14.867 -9.324 1.00 92.19 103 THR A C 1
ATOM 788 O O . THR A 1 103 ? 0.923 -13.985 -8.707 1.00 92.19 103 THR A O 1
ATOM 791 N N . GLY A 1 104 ? 0.488 -16.165 -9.046 1.00 90.94 104 GLY A N 1
ATOM 792 C CA . GLY A 1 104 ? 1.364 -16.650 -7.976 1.00 90.94 104 GLY A CA 1
ATOM 793 C C . GLY A 1 104 ? 2.835 -16.275 -8.188 1.00 90.94 104 GLY A C 1
ATOM 794 O O . GLY A 1 104 ? 3.503 -15.830 -7.256 1.00 90.94 104 GLY A O 1
ATOM 795 N N . GLN A 1 105 ? 3.336 -16.376 -9.422 1.00 93.00 105 GLN A N 1
ATOM 796 C CA . GLN A 1 105 ? 4.707 -15.972 -9.758 1.00 93.00 105 GLN A CA 1
ATOM 797 C C . GLN A 1 105 ? 4.920 -14.460 -9.608 1.00 93.00 105 GLN A C 1
ATOM 799 O O . GLN A 1 105 ? 5.932 -14.030 -9.050 1.00 93.00 105 GLN A O 1
ATOM 804 N N . CYS A 1 106 ? 3.967 -13.649 -10.074 1.00 93.50 106 CYS A N 1
ATOM 805 C CA . CYS A 1 106 ? 4.010 -12.197 -9.922 1.00 93.50 106 CYS A CA 1
ATOM 806 C C . CYS A 1 106 ? 3.954 -11.779 -8.449 1.00 93.50 106 CYS A C 1
ATOM 808 O O . CYS A 1 106 ? 4.710 -10.895 -8.049 1.00 93.50 106 CYS A O 1
ATOM 810 N N . LEU A 1 107 ? 3.115 -12.428 -7.637 1.00 94.75 107 LEU A N 1
ATOM 811 C CA . LEU A 1 107 ? 3.035 -12.166 -6.202 1.00 94.75 107 LEU A CA 1
ATOM 812 C C . LEU A 1 107 ? 4.368 -12.462 -5.504 1.00 94.75 107 LEU A C 1
ATOM 814 O O . LEU A 1 107 ? 4.904 -11.587 -4.831 1.00 94.75 107 LEU A O 1
ATOM 818 N N . ALA A 1 108 ? 4.954 -13.640 -5.734 1.00 93.69 108 ALA A N 1
ATOM 819 C CA . ALA A 1 108 ? 6.243 -14.001 -5.143 1.00 93.69 108 ALA A CA 1
ATOM 820 C C . ALA A 1 108 ? 7.365 -13.026 -5.554 1.00 93.69 108 ALA A C 1
ATOM 822 O O . ALA A 1 108 ? 8.214 -12.646 -4.744 1.00 93.69 108 ALA A O 1
ATOM 823 N N . ALA A 1 109 ? 7.360 -12.574 -6.814 1.00 94.75 109 ALA A N 1
ATOM 824 C CA . ALA A 1 109 ? 8.304 -11.569 -7.292 1.00 94.75 109 ALA A CA 1
ATOM 825 C C . ALA A 1 109 ? 8.101 -10.202 -6.611 1.00 94.75 109 ALA A C 1
ATOM 827 O O . ALA A 1 109 ? 9.083 -9.546 -6.256 1.00 94.75 109 ALA A O 1
ATOM 828 N N . LEU A 1 110 ? 6.848 -9.782 -6.400 1.00 95.62 110 LEU A N 1
ATOM 829 C CA . LEU A 1 110 ? 6.508 -8.554 -5.678 1.00 95.62 110 LEU A CA 1
ATOM 830 C C . LEU A 1 110 ? 6.971 -8.607 -4.221 1.00 95.62 110 LEU A C 1
ATOM 832 O O . LEU A 1 110 ? 7.585 -7.653 -3.751 1.00 95.62 110 LEU A O 1
ATOM 836 N N . GLU A 1 111 ? 6.739 -9.719 -3.526 1.00 94.62 111 GLU A N 1
ATOM 837 C CA . GLU A 1 111 ? 7.168 -9.910 -2.136 1.00 94.62 111 GLU A CA 1
ATOM 838 C C . GLU A 1 111 ? 8.693 -9.853 -2.002 1.00 94.62 111 GLU A C 1
ATOM 840 O O . GLU A 1 111 ? 9.225 -9.147 -1.140 1.00 94.62 111 GLU A O 1
ATOM 845 N N . ALA A 1 112 ? 9.414 -10.526 -2.904 1.00 95.19 112 ALA A N 1
ATOM 846 C CA . ALA A 1 112 ? 10.871 -10.486 -2.937 1.00 95.19 112 ALA A CA 1
ATOM 847 C C . ALA A 1 112 ? 11.406 -9.068 -3.209 1.00 95.19 112 ALA A C 1
ATOM 849 O O . ALA A 1 112 ? 12.337 -8.607 -2.538 1.00 95.19 112 ALA A O 1
ATOM 850 N N . ALA A 1 113 ? 10.807 -8.352 -4.166 1.00 96.12 113 ALA A N 1
ATOM 851 C CA . ALA A 1 113 ? 11.176 -6.975 -4.479 1.00 96.12 113 ALA A CA 1
ATOM 852 C C . ALA A 1 113 ? 10.879 -6.026 -3.305 1.00 96.12 113 ALA A C 1
ATOM 854 O O . ALA A 1 113 ? 11.723 -5.200 -2.949 1.00 96.12 113 ALA A O 1
ATOM 855 N N . TYR A 1 114 ? 9.727 -6.178 -2.651 1.00 96.75 114 TYR A N 1
ATOM 856 C CA . TYR A 1 114 ? 9.360 -5.400 -1.472 1.00 96.75 114 TYR A CA 1
ATOM 857 C C . TYR A 1 114 ? 10.354 -5.605 -0.323 1.00 96.75 114 TYR A C 1
ATOM 859 O O . TYR A 1 114 ? 10.878 -4.628 0.220 1.00 96.75 114 TYR A O 1
ATOM 867 N N . ALA A 1 115 ? 10.694 -6.858 -0.005 1.00 95.31 115 ALA A N 1
ATOM 868 C CA . ALA A 1 115 ? 11.669 -7.182 1.038 1.00 95.31 115 ALA A CA 1
ATOM 869 C C . ALA A 1 115 ? 13.052 -6.561 0.757 1.00 95.31 115 ALA A C 1
ATOM 871 O O . ALA A 1 115 ? 13.721 -6.047 1.664 1.00 95.31 115 ALA A O 1
ATOM 872 N N . GLN A 1 116 ? 13.473 -6.548 -0.512 1.00 95.75 116 GLN A N 1
ATOM 873 C CA . GLN A 1 116 ? 14.721 -5.916 -0.931 1.00 95.75 116 GLN A CA 1
ATOM 874 C C . GLN A 1 116 ? 14.686 -4.396 -0.722 1.00 95.75 116 GLN A C 1
ATOM 876 O O . GLN A 1 116 ? 15.617 -3.833 -0.144 1.00 95.75 116 GLN A O 1
ATOM 881 N N . LEU A 1 117 ? 13.618 -3.725 -1.155 1.00 96.00 117 LEU A N 1
ATOM 882 C CA . LEU A 1 117 ? 13.459 -2.276 -1.000 1.00 96.00 117 LEU A CA 1
ATOM 883 C C . LEU A 1 117 ? 13.376 -1.859 0.473 1.00 96.00 117 LEU A C 1
ATOM 885 O O . LEU A 1 117 ? 13.993 -0.865 0.862 1.00 96.00 117 LEU A O 1
ATOM 889 N N . ALA A 1 118 ? 12.691 -2.651 1.303 1.00 94.12 118 ALA A N 1
ATOM 890 C CA . ALA A 1 118 ? 12.611 -2.434 2.744 1.00 94.12 118 ALA A CA 1
ATOM 891 C C . ALA A 1 118 ? 13.995 -2.530 3.409 1.00 94.12 118 ALA A C 1
ATOM 893 O O . ALA A 1 118 ? 14.358 -1.668 4.207 1.00 94.12 118 ALA A O 1
ATOM 894 N N . THR A 1 119 ? 14.816 -3.509 3.010 1.00 94.56 119 THR A N 1
ATOM 895 C CA . THR A 1 119 ? 16.205 -3.659 3.492 1.00 94.56 119 THR A CA 1
ATOM 896 C C . THR A 1 119 ? 17.084 -2.453 3.137 1.00 94.56 119 THR A C 1
ATOM 898 O O . THR A 1 119 ? 18.018 -2.121 3.865 1.00 94.56 119 THR A O 1
ATOM 901 N N . HIS A 1 120 ? 16.790 -1.781 2.022 1.00 93.19 120 HIS A N 1
ATOM 902 C CA . HIS A 1 120 ? 17.500 -0.586 1.564 1.00 93.19 120 HIS A CA 1
ATOM 903 C C . HIS A 1 120 ? 16.892 0.733 2.072 1.00 93.19 120 HIS A C 1
ATOM 905 O O . HIS A 1 120 ? 17.341 1.795 1.642 1.00 93.19 120 HIS A O 1
ATOM 911 N N . ASP A 1 121 ? 15.902 0.676 2.969 1.00 93.50 121 ASP A N 1
ATOM 912 C CA . ASP A 1 121 ? 15.217 1.839 3.548 1.00 93.50 121 ASP A CA 1
ATOM 913 C C . ASP A 1 121 ? 14.605 2.792 2.500 1.00 93.50 121 ASP A C 1
ATOM 915 O O . ASP A 1 121 ? 14.518 4.002 2.696 1.00 93.50 121 ASP A O 1
ATOM 919 N N . VAL A 1 122 ? 14.154 2.254 1.359 1.00 95.81 122 VAL A N 1
ATOM 920 C CA . VAL A 1 122 ? 13.613 3.064 0.247 1.00 95.81 122 VAL A CA 1
ATOM 921 C C . VAL A 1 122 ? 12.338 3.818 0.654 1.00 95.81 122 VAL A C 1
ATOM 923 O O . VAL A 1 122 ? 12.062 4.912 0.162 1.00 95.81 122 VAL A O 1
ATOM 926 N N . PHE A 1 123 ? 11.578 3.267 1.600 1.00 95.88 123 PHE A N 1
ATOM 927 C CA . PHE A 1 123 ? 10.268 3.781 1.991 1.00 95.88 123 PHE A CA 1
ATOM 928 C C . PHE A 1 123 ? 10.296 4.846 3.101 1.00 95.88 123 PHE A C 1
ATOM 930 O O . PHE A 1 123 ? 9.264 5.455 3.392 1.00 95.88 123 PHE A O 1
ATOM 937 N N . SER A 1 124 ? 11.446 5.113 3.734 1.00 93.25 124 SER A N 1
ATOM 938 C CA . SER A 1 124 ? 11.508 5.962 4.939 1.00 93.25 124 SER A CA 1
ATOM 939 C C . SER A 1 124 ? 10.980 7.379 4.732 1.00 93.25 124 SER A C 1
ATOM 941 O O . SER A 1 124 ? 10.368 7.949 5.639 1.00 93.25 124 SER A O 1
ATOM 943 N N . SER A 1 125 ? 11.138 7.926 3.526 1.00 90.38 125 SER A N 1
ATOM 944 C CA . SER A 1 125 ? 10.665 9.268 3.166 1.00 90.38 125 SER A CA 1
ATOM 945 C C . SER A 1 125 ? 9.142 9.449 3.256 1.00 90.38 125 SER A C 1
ATOM 947 O O . SER A 1 125 ? 8.668 10.579 3.393 1.00 90.38 125 SER A O 1
ATOM 949 N N . ALA A 1 126 ? 8.369 8.361 3.213 1.00 95.75 126 ALA A N 1
ATOM 950 C CA . ALA A 1 126 ? 6.909 8.393 3.243 1.00 95.75 126 ALA A CA 1
ATOM 951 C C . ALA A 1 126 ? 6.315 8.220 4.648 1.00 95.75 126 ALA A C 1
ATOM 953 O O . ALA A 1 126 ? 5.146 8.545 4.854 1.00 95.75 126 ALA A O 1
ATOM 954 N N . ARG A 1 127 ? 7.115 7.776 5.629 1.00 95.94 127 ARG A N 1
ATOM 955 C CA . ARG A 1 127 ? 6.643 7.389 6.969 1.00 95.94 127 ARG A CA 1
ATOM 956 C C . ARG A 1 127 ? 5.801 8.470 7.647 1.00 95.94 127 ARG A C 1
ATOM 958 O O . ARG A 1 127 ? 4.713 8.181 8.123 1.00 95.94 127 ARG A O 1
ATOM 965 N N . TYR A 1 128 ? 6.283 9.715 7.659 1.00 97.19 128 TYR A N 1
ATOM 966 C CA . TYR A 1 128 ? 5.569 10.825 8.301 1.00 97.19 128 TYR A CA 1
ATOM 967 C C . TYR A 1 128 ? 4.199 11.078 7.660 1.00 97.19 128 TYR A C 1
ATOM 969 O O . TYR A 1 128 ? 3.201 11.203 8.364 1.00 97.19 128 TYR A O 1
ATOM 977 N N . ALA A 1 129 ? 4.146 11.097 6.325 1.00 97.75 129 ALA A N 1
ATOM 978 C CA . ALA A 1 129 ? 2.902 11.312 5.596 1.00 97.75 129 ALA A CA 1
ATOM 979 C C . ALA A 1 129 ? 1.915 10.154 5.815 1.00 97.75 129 ALA A C 1
ATOM 981 O O . ALA A 1 129 ? 0.725 10.392 5.984 1.00 97.75 129 ALA A O 1
ATOM 982 N N . LEU A 1 130 ? 2.388 8.905 5.874 1.00 98.31 130 LEU A N 1
ATOM 983 C CA . LEU A 1 130 ? 1.516 7.763 6.156 1.00 98.31 130 LEU A CA 1
ATOM 984 C C . LEU A 1 130 ? 0.973 7.782 7.591 1.00 98.31 130 LEU A C 1
ATOM 986 O O . LEU A 1 130 ? -0.202 7.484 7.793 1.00 98.31 130 LEU A O 1
ATOM 990 N N . THR A 1 131 ? 1.771 8.188 8.582 1.00 98.25 131 THR A N 1
ATOM 991 C CA . THR A 1 131 ? 1.270 8.393 9.952 1.00 98.25 131 THR A CA 1
ATOM 992 C C . THR A 1 131 ? 0.196 9.482 9.994 1.00 98.25 131 THR A C 1
ATOM 994 O O . THR A 1 131 ? -0.872 9.266 10.558 1.00 98.25 131 THR A O 1
ATOM 997 N N . GLU A 1 132 ? 0.428 10.623 9.339 1.00 98.31 132 GLU A N 1
ATOM 998 C CA . GLU A 1 132 ? -0.563 11.703 9.253 1.00 98.31 132 GLU A CA 1
ATOM 999 C C . GLU A 1 132 ? -1.852 11.247 8.547 1.00 98.31 132 GLU A C 1
ATOM 1001 O O . GLU A 1 132 ? -2.959 11.538 9.004 1.00 98.31 132 GLU A O 1
ATOM 1006 N N . ALA A 1 133 ? -1.730 10.496 7.451 1.00 98.38 133 ALA A N 1
ATOM 1007 C CA . ALA A 1 133 ? -2.874 9.928 6.752 1.00 98.38 133 ALA A CA 1
ATOM 1008 C C . ALA A 1 133 ? -3.694 8.995 7.653 1.00 98.38 133 ALA A C 1
ATOM 1010 O O . ALA A 1 133 ? -4.924 9.067 7.645 1.00 98.38 133 ALA A O 1
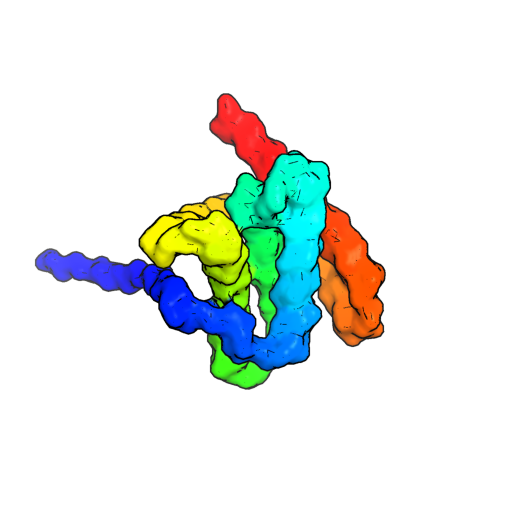ATOM 1011 N N . TRP A 1 134 ? -3.031 8.153 8.449 1.00 98.06 134 TRP A N 1
ATOM 1012 C CA . TRP A 1 134 ? -3.700 7.274 9.406 1.00 98.06 134 TRP A CA 1
ATOM 1013 C C . TRP A 1 134 ? -4.505 8.060 10.445 1.00 98.06 134 TRP A C 1
ATOM 1015 O O . TRP A 1 134 ? -5.668 7.743 10.703 1.00 98.06 134 TRP A O 1
ATOM 1025 N N . ASP A 1 135 ? -3.934 9.139 10.983 1.00 98.06 135 ASP A N 1
ATOM 1026 C CA . ASP A 1 135 ? -4.627 10.016 11.929 1.00 98.06 135 ASP A CA 1
ATOM 1027 C C . ASP A 1 135 ? -5.854 10.689 11.304 1.00 98.06 135 ASP A C 1
ATOM 1029 O O . ASP A 1 135 ? -6.901 10.799 11.948 1.00 98.06 135 ASP A O 1
ATOM 1033 N N . LEU A 1 136 ? -5.765 11.104 10.038 1.00 98.12 136 LEU A N 1
ATOM 1034 C CA . LEU A 1 136 ? -6.900 11.658 9.297 1.00 98.12 136 LEU A CA 1
ATOM 1035 C C . LEU A 1 136 ? -7.999 10.611 9.071 1.00 98.12 136 LEU A C 1
ATOM 1037 O O . LEU A 1 136 ? -9.179 10.931 9.235 1.00 98.12 136 LEU A O 1
ATOM 1041 N N . LEU A 1 137 ? -7.636 9.362 8.758 1.00 96.50 137 LEU A N 1
ATOM 1042 C CA . LEU A 1 137 ? -8.589 8.251 8.653 1.00 96.50 137 LEU A CA 1
ATOM 1043 C C . LEU A 1 137 ? -9.279 7.966 9.995 1.00 96.50 137 LEU A C 1
ATOM 1045 O O . LEU A 1 137 ? -10.485 7.739 10.012 1.00 96.50 137 LEU A O 1
ATOM 1049 N N . ASN A 1 138 ? -8.553 8.035 11.117 1.00 95.56 138 ASN A N 1
ATOM 1050 C CA . ASN A 1 138 ? -9.112 7.884 12.470 1.00 95.56 138 ASN A CA 1
ATOM 1051 C C . ASN A 1 138 ? -10.098 8.997 12.855 1.00 95.56 138 ASN A C 1
ATOM 1053 O O . ASN A 1 138 ? -10.939 8.797 13.727 1.00 95.56 138 ASN A O 1
ATOM 1057 N N . GLN A 1 139 ? -9.992 10.162 12.218 1.00 96.62 139 GLN A N 1
ATOM 1058 C CA . GLN A 1 139 ? -10.871 11.315 12.421 1.00 96.62 139 GLN A CA 1
ATOM 1059 C C . GLN A 1 139 ? -11.996 11.395 11.373 1.00 96.62 139 GLN A C 1
ATOM 1061 O O . GLN A 1 139 ? -12.627 12.443 11.238 1.00 96.62 139 GLN A O 1
ATOM 1066 N N . ASP A 1 140 ? -12.202 10.338 10.578 1.00 93.94 140 ASP A N 1
ATOM 1067 C CA . ASP A 1 140 ? -13.145 10.288 9.450 1.00 93.94 140 ASP A CA 1
ATOM 1068 C C . ASP A 1 140 ? -12.911 11.368 8.369 1.00 93.94 140 ASP A C 1
ATOM 1070 O O . ASP A 1 140 ? -13.761 11.628 7.511 1.00 93.94 140 ASP A O 1
ATOM 1074 N N . ARG A 1 141 ? -11.718 11.976 8.332 1.00 96.62 141 ARG A N 1
ATOM 1075 C CA . ARG A 1 141 ? -11.319 12.991 7.345 1.00 96.62 141 ARG A CA 1
ATOM 1076 C C . ARG A 1 141 ? -10.792 12.328 6.073 1.00 96.62 141 ARG A C 1
ATOM 1078 O O . ARG A 1 141 ? -9.623 12.465 5.721 1.00 96.62 141 ARG A O 1
ATOM 1085 N N . ARG A 1 142 ? -11.678 11.614 5.373 1.00 95.12 142 ARG A N 1
ATOM 1086 C CA . ARG A 1 142 ? -11.318 10.750 4.234 1.00 95.12 142 ARG A CA 1
ATOM 1087 C C . ARG A 1 142 ? -10.649 11.477 3.073 1.00 95.12 142 ARG A C 1
ATOM 1089 O O . ARG A 1 142 ? -9.628 11.012 2.596 1.00 95.12 142 ARG A O 1
ATOM 1096 N N . GLU A 1 143 ? -11.206 12.589 2.605 1.00 96.88 143 GLU A N 1
ATOM 1097 C CA . GLU A 1 143 ? -10.641 13.313 1.455 1.00 96.88 143 GLU A CA 1
ATOM 1098 C C . GLU A 1 143 ? -9.229 13.858 1.752 1.00 96.88 143 GLU A C 1
ATOM 1100 O O . GLU A 1 143 ? -8.312 13.511 1.010 1.00 96.88 143 GLU A O 1
ATOM 1105 N N . PRO A 1 144 ? -8.986 14.569 2.875 1.00 97.94 144 PRO A N 1
ATOM 1106 C CA . PRO A 1 144 ? -7.628 14.917 3.288 1.00 97.94 144 PRO A CA 1
ATOM 1107 C C . PRO A 1 144 ? -6.702 13.707 3.433 1.00 97.94 144 PRO A C 1
ATOM 1109 O O . PRO A 1 144 ? -5.547 13.780 3.030 1.00 97.94 144 PRO A O 1
ATOM 1112 N N . ALA A 1 145 ? -7.196 12.591 3.982 1.00 98.12 145 ALA A N 1
ATOM 1113 C CA . ALA A 1 145 ? -6.394 11.380 4.110 1.00 98.12 145 ALA A CA 1
ATOM 1114 C C . ALA A 1 145 ? -5.944 10.848 2.744 1.00 98.12 145 ALA A C 1
ATOM 1116 O O . ALA A 1 145 ? -4.771 10.534 2.582 1.00 98.12 145 ALA A O 1
ATOM 1117 N N . LEU A 1 146 ? -6.844 10.780 1.757 1.00 98.38 146 LEU A N 1
ATOM 1118 C CA . LEU A 1 146 ? -6.511 10.312 0.408 1.00 98.38 146 LEU A CA 1
ATOM 1119 C C . LEU A 1 146 ? -5.445 11.192 -0.256 1.00 98.38 146 LEU A C 1
ATOM 1121 O O . LEU A 1 146 ? -4.508 10.654 -0.840 1.00 98.38 146 LEU A O 1
ATOM 1125 N N . GLU A 1 147 ? -5.530 12.515 -0.109 1.00 98.25 147 GLU A N 1
ATOM 1126 C CA . GLU A 1 147 ? -4.503 13.436 -0.616 1.00 98.25 147 GLU A CA 1
ATOM 1127 C C . GLU A 1 147 ? -3.146 13.220 0.072 1.00 98.25 147 GLU A C 1
ATOM 1129 O O . GLU A 1 147 ? -2.101 13.179 -0.587 1.00 98.25 147 GLU A O 1
ATOM 1134 N N . THR A 1 148 ? -3.142 13.007 1.391 1.00 98.44 148 THR A N 1
ATOM 1135 C CA . THR A 1 148 ? -1.913 12.708 2.136 1.00 98.44 148 THR A CA 1
ATOM 1136 C C . THR A 1 148 ? -1.308 11.362 1.717 1.00 98.44 148 THR A C 1
ATOM 1138 O O . THR A 1 148 ? -0.097 11.286 1.487 1.00 98.44 148 THR A O 1
ATOM 1141 N N . ILE A 1 149 ? -2.129 10.316 1.540 1.00 98.62 149 ILE A N 1
ATOM 1142 C CA . ILE A 1 149 ? -1.686 9.007 1.023 1.00 98.62 149 ILE A CA 1
ATOM 1143 C C . ILE A 1 149 ? -1.117 9.178 -0.381 1.00 98.62 149 ILE A C 1
ATOM 1145 O O . ILE A 1 149 ? -0.042 8.656 -0.659 1.00 98.62 149 ILE A O 1
ATOM 1149 N N . LYS A 1 150 ? -1.764 9.959 -1.252 1.00 98.50 150 LYS A N 1
ATOM 1150 C CA . LYS A 1 150 ? -1.274 10.221 -2.611 1.00 98.50 150 LYS A CA 1
ATOM 1151 C C . LYS A 1 150 ? 0.100 10.864 -2.599 1.00 98.50 150 LYS A C 1
ATOM 1153 O O . LYS A 1 150 ? 1.012 10.382 -3.268 1.00 98.50 150 LYS A O 1
ATOM 1158 N N . GLY A 1 151 ? 0.292 11.888 -1.771 1.00 97.75 151 GLY A N 1
ATOM 1159 C CA . GLY A 1 151 ? 1.607 12.487 -1.578 1.00 97.75 151 GLY A CA 1
ATOM 1160 C C . GLY A 1 151 ? 2.652 11.488 -1.063 1.00 97.75 151 GLY A C 1
ATOM 1161 O O . GLY A 1 151 ? 3.824 11.587 -1.428 1.00 97.75 151 GLY A O 1
ATOM 1162 N N . ALA A 1 152 ? 2.275 10.542 -0.202 1.00 98.44 152 ALA A N 1
ATOM 1163 C CA . ALA A 1 152 ? 3.175 9.493 0.280 1.00 98.44 152 ALA A CA 1
ATOM 1164 C C . ALA A 1 152 ? 3.529 8.484 -0.826 1.00 98.44 152 ALA A C 1
ATOM 1166 O O . ALA A 1 152 ? 4.707 8.207 -1.040 1.00 98.44 152 ALA A O 1
ATOM 1167 N N . VAL A 1 153 ? 2.533 8.003 -1.573 1.00 98.44 153 VAL A N 1
ATOM 1168 C CA . VAL A 1 153 ? 2.697 7.054 -2.684 1.00 98.44 153 VAL A CA 1
ATOM 1169 C C . VAL A 1 153 ? 3.590 7.636 -3.776 1.00 98.44 153 VAL A C 1
ATOM 1171 O O . VAL A 1 153 ? 4.540 6.978 -4.186 1.00 98.44 153 VAL A O 1
ATOM 1174 N N . VAL A 1 154 ? 3.385 8.897 -4.173 1.00 97.88 154 VAL A N 1
ATOM 1175 C CA . VAL A 1 154 ? 4.260 9.573 -5.149 1.00 97.88 154 VAL A CA 1
ATOM 1176 C C . VAL A 1 154 ? 5.719 9.587 -4.676 1.00 97.88 154 VAL A C 1
ATOM 1178 O O . VAL A 1 154 ? 6.621 9.302 -5.460 1.00 97.88 154 VAL A O 1
ATOM 1181 N N . ARG A 1 155 ? 5.973 9.860 -3.387 1.00 97.81 155 ARG A N 1
ATOM 1182 C CA . ARG A 1 155 ? 7.337 9.826 -2.825 1.00 97.81 155 ARG A CA 1
ATOM 1183 C C . ARG A 1 155 ? 7.940 8.424 -2.857 1.00 97.81 155 ARG A C 1
ATOM 1185 O O . ARG A 1 155 ? 9.113 8.298 -3.194 1.00 97.81 155 ARG A O 1
ATOM 1192 N N . ILE A 1 156 ? 7.156 7.397 -2.526 1.00 98.19 156 ILE A N 1
ATOM 1193 C CA . ILE A 1 156 ? 7.594 5.994 -2.576 1.00 98.19 156 ILE A CA 1
ATOM 1194 C C . ILE A 1 156 ? 7.988 5.621 -3.999 1.00 98.19 156 ILE A C 1
ATOM 1196 O O . ILE A 1 156 ? 9.100 5.155 -4.221 1.00 98.19 156 ILE A O 1
ATOM 1200 N N . VAL A 1 157 ? 7.103 5.872 -4.960 1.00 97.06 157 VAL A N 1
ATOM 1201 C CA . VAL A 1 157 ? 7.328 5.560 -6.371 1.00 97.06 157 VAL A CA 1
ATOM 1202 C C . VAL A 1 157 ? 8.595 6.245 -6.887 1.00 97.06 157 VAL A C 1
ATOM 1204 O O . VAL A 1 157 ? 9.471 5.580 -7.430 1.00 97.06 157 VAL A O 1
ATOM 1207 N N . MET A 1 158 ? 8.762 7.545 -6.622 1.00 95.94 158 MET A N 1
ATOM 1208 C CA . MET A 1 158 ? 9.982 8.272 -6.995 1.00 95.94 158 MET A CA 1
ATOM 1209 C C . MET A 1 158 ? 11.242 7.706 -6.325 1.00 95.94 158 MET A C 1
ATOM 1211 O O . MET A 1 158 ? 12.314 7.699 -6.929 1.00 95.94 158 MET A O 1
ATOM 1215 N N . ALA A 1 159 ? 11.144 7.254 -5.072 1.00 96.88 159 ALA A N 1
ATOM 1216 C CA . ALA A 1 159 ? 12.265 6.646 -4.364 1.00 96.88 159 ALA A CA 1
ATOM 1217 C C . ALA A 1 159 ? 12.640 5.275 -4.951 1.00 96.88 159 ALA A C 1
ATOM 1219 O O . ALA A 1 159 ? 13.829 4.968 -5.044 1.00 96.88 159 ALA A O 1
ATOM 1220 N N . ILE A 1 160 ? 11.650 4.482 -5.376 1.00 96.44 160 ILE A N 1
ATOM 1221 C CA . ILE A 1 160 ? 11.858 3.214 -6.087 1.00 96.44 160 ILE A CA 1
ATOM 1222 C C . ILE A 1 160 ? 12.546 3.475 -7.427 1.00 96.44 160 ILE A C 1
ATOM 1224 O O . ILE A 1 160 ? 13.595 2.881 -7.675 1.00 96.44 160 ILE A O 1
ATOM 1228 N N . ASP A 1 161 ? 12.018 4.397 -8.237 1.00 94.94 161 ASP A N 1
ATOM 1229 C CA . ASP A 1 161 ? 12.593 4.766 -9.537 1.00 94.94 161 ASP A CA 1
ATOM 1230 C C . ASP A 1 161 ? 14.068 5.197 -9.364 1.00 94.94 161 ASP A C 1
ATOM 1232 O O . ASP A 1 161 ? 14.978 4.641 -9.981 1.00 94.94 161 ASP A O 1
ATOM 1236 N N . ALA A 1 162 ? 14.346 6.100 -8.415 1.00 94.50 162 ALA A N 1
ATOM 1237 C CA . ALA A 1 162 ? 15.703 6.575 -8.133 1.00 94.50 162 ALA A CA 1
ATOM 1238 C C . ALA A 1 162 ? 16.643 5.486 -7.578 1.00 94.50 162 ALA A C 1
ATOM 1240 O O . ALA A 1 162 ? 17.867 5.581 -7.713 1.00 94.50 162 ALA A O 1
ATOM 1241 N N . TRP A 1 163 ? 16.110 4.474 -6.891 1.00 94.25 163 TRP A N 1
ATOM 1242 C CA . TRP A 1 163 ? 16.891 3.330 -6.421 1.00 94.25 163 TRP A CA 1
ATOM 1243 C C . TRP A 1 163 ? 17.220 2.368 -7.567 1.00 94.25 163 TRP A C 1
ATOM 1245 O O . TRP A 1 163 ? 18.348 1.870 -7.626 1.00 94.25 163 TRP A O 1
ATOM 1255 N N . GLN A 1 164 ? 16.280 2.150 -8.492 1.00 91.44 164 GLN A N 1
ATOM 1256 C CA . GLN A 1 164 ? 16.491 1.337 -9.691 1.00 91.44 164 GLN A CA 1
ATOM 1257 C C . GLN A 1 164 ? 17.564 1.961 -10.590 1.00 91.44 164 GLN A C 1
ATOM 1259 O O . GLN A 1 164 ? 18.501 1.270 -10.983 1.00 91.44 164 GLN A O 1
ATOM 1264 N N . GLU A 1 165 ? 17.504 3.275 -10.826 1.00 90.62 165 GLU A N 1
ATOM 1265 C CA . GLU A 1 165 ? 18.496 4.004 -11.631 1.00 90.62 165 GLU A CA 1
ATOM 1266 C C . GLU A 1 165 ? 19.929 3.884 -11.092 1.00 90.62 165 GLU A C 1
ATOM 1268 O O . GLU A 1 165 ? 20.874 3.842 -11.868 1.00 90.62 165 GLU A O 1
ATOM 1273 N N . LYS A 1 166 ? 20.119 3.799 -9.769 1.00 87.81 166 LYS A N 1
ATOM 1274 C CA . LYS A 1 166 ? 21.454 3.672 -9.147 1.00 87.81 166 LYS A CA 1
ATOM 1275 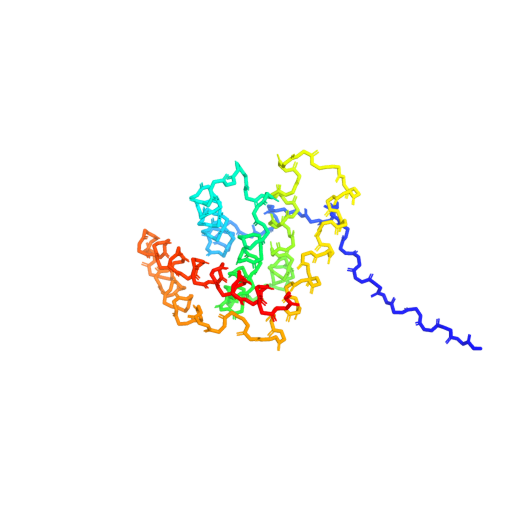C C . LYS A 1 166 ? 22.043 2.263 -9.221 1.00 87.81 166 LYS A C 1
ATOM 1277 O O . LYS A 1 166 ? 23.219 2.086 -8.902 1.00 87.81 166 LYS A O 1
ATOM 1282 N N . ARG A 1 167 ? 21.226 1.254 -9.534 1.00 78.19 167 ARG A N 1
ATOM 1283 C CA . ARG A 1 167 ? 21.655 -0.147 -9.671 1.00 78.19 167 ARG A CA 1
ATOM 1284 C C . ARG A 1 167 ? 22.087 -0.504 -11.095 1.00 78.19 167 ARG A C 1
ATOM 1286 O O . ARG A 1 167 ? 22.692 -1.565 -11.264 1.00 78.19 167 ARG A O 1
ATOM 1293 N N . HIS A 1 168 ? 21.785 0.349 -12.070 1.00 50.03 168 HIS A N 1
ATOM 1294 C CA . HIS A 1 168 ? 22.171 0.222 -13.475 1.00 50.03 168 HIS A CA 1
ATOM 1295 C C . HIS A 1 168 ? 23.322 1.171 -13.827 1.00 50.03 168 HIS A C 1
ATOM 1297 O O . HIS A 1 168 ? 24.057 0.832 -14.782 1.00 50.03 168 HIS A O 1
#

Foldseek 3Di:
DDDPPDPPPLPQLVPQDLPQADPLLCVQQQVLLLVLLQVVCVVVVHPASLRQLLSLLLSLVSNVLVLVVDDDPDPSNNVSSVCNSLSSQLVRCVVVVDDSVRSSVSSVVSVVVSVVCVVVVLLVVLNVLSVVLSVCVVVVVPVVSSVSSNVSSVSSSVSVVVVVVVVD

pLDDT: mean 88.71, std 15.27, range [37.25, 98.62]

Radius of gyration: 16.07 Å; chains: 1; bounding box: 38×51×37 Å